Protein AF-A0A520CGR0-F1 (afdb_monomer_lite)

Radius of gyration: 15.69 Å; chains: 1; bounding box: 39×27×40 Å

pLDDT: mean 82.8, std 11.15, range [49.66, 96.31]

Sequence (117 aa):
MRNDADKLLHTIQDLNQYANAGGDSTGKTAFVKFKNDPRITKFGSFLRKTSIDELPQLINVFVGDMSLVGNRPLPLYEAEQLTTNEWSTRFIGPAGLTGLWQISKRGQKEMSERERK

Secondary structure (DSSP, 8-state):
--TTHHHHHHHTGGG-TTTTS---TT---S----SS-TT--HHHHHHHHTTGGGHHHHHHHHHTSSEEESBPP--HHHHHHHHTSGGGGGGGS-BEEE-HHHHHHTT-S---STTT-

Foldseek 3Di:
DPPCLVVVCVVCVCQFLAQPQDDPPVSDALDGDHPDRSPQDPVNVVCVVVVVVLVVVVVCCVVPQAPQEAAADDDPSSLVVCCPDPNVVSPPDGHHSDYPCNVPPVPPPHDHSVRND

Structure (mmCIF, N/CA/C/O backbone):
data_AF-A0A520CGR0-F1
#
_entry.id   AF-A0A520CGR0-F1
#
loop_
_atom_site.group_PDB
_atom_site.id
_atom_site.type_symbol
_atom_site.label_atom_id
_atom_site.label_alt_id
_atom_site.label_comp_id
_atom_site.label_asym_id
_atom_site.label_entity_id
_atom_site.label_seq_id
_atom_site.pdbx_PDB_ins_code
_atom_site.Cartn_x
_atom_site.Cartn_y
_atom_site.Cartn_z
_atom_site.occupancy
_atom_site.B_iso_or_equiv
_atom_site.auth_seq_id
_atom_site.auth_comp_id
_atom_site.auth_asym_id
_atom_site.auth_atom_id
_atom_site.pdbx_PDB_model_num
ATOM 1 N N . MET A 1 1 ? -21.862 6.673 1.797 1.00 73.12 1 MET A N 1
ATOM 2 C CA . MET A 1 1 ? -20.838 6.916 2.839 1.00 73.12 1 MET A CA 1
ATOM 3 C C . MET A 1 1 ? -21.528 7.645 3.983 1.00 73.12 1 MET A C 1
ATOM 5 O O . MET A 1 1 ? -22.532 8.291 3.709 1.00 73.12 1 MET A O 1
ATOM 9 N N . ARG A 1 2 ? -21.097 7.489 5.241 1.00 81.56 2 ARG A N 1
ATOM 10 C CA . ARG A 1 2 ? -21.644 8.303 6.342 1.00 81.56 2 ARG A CA 1
ATOM 11 C C . ARG A 1 2 ? -21.179 9.751 6.134 1.00 81.56 2 ARG A C 1
ATOM 13 O O . ARG A 1 2 ? -19.993 9.951 5.899 1.00 81.56 2 ARG A O 1
ATOM 20 N N . ASN A 1 3 ? -22.079 10.732 6.185 1.00 83.56 3 ASN A N 1
ATOM 21 C CA . ASN A 1 3 ? -21.741 12.136 5.881 1.00 83.56 3 ASN A CA 1
ATOM 22 C C . ASN A 1 3 ? -20.829 12.786 6.941 1.00 83.56 3 ASN A C 1
ATOM 24 O O . ASN A 1 3 ? -20.228 13.823 6.698 1.00 83.56 3 ASN A O 1
ATOM 28 N N . ASP A 1 4 ? -20.728 12.177 8.119 1.00 88.38 4 ASP A N 1
ATOM 29 C CA . ASP A 1 4 ? -19.922 12.589 9.270 1.00 88.38 4 ASP A CA 1
ATOM 30 C C . ASP A 1 4 ? -18.682 11.697 9.482 1.00 88.38 4 ASP A C 1
ATOM 32 O O . ASP A 1 4 ? -18.043 11.781 10.531 1.00 88.38 4 ASP A O 1
ATOM 36 N N . ALA A 1 5 ? -18.334 10.839 8.513 1.00 84.19 5 ALA A N 1
ATOM 37 C CA . ALA A 1 5 ? -17.259 9.857 8.669 1.00 84.19 5 ALA A CA 1
ATOM 38 C C . ALA A 1 5 ? -15.907 10.503 9.018 1.00 84.19 5 ALA A C 1
ATOM 40 O O . ALA A 1 5 ? -15.210 9.999 9.894 1.00 84.19 5 ALA A O 1
ATOM 41 N N . ASP A 1 6 ? -15.572 11.641 8.405 1.00 84.56 6 ASP A N 1
ATOM 42 C CA . ASP A 1 6 ? -14.304 12.337 8.658 1.00 84.56 6 ASP A CA 1
ATOM 43 C C . ASP A 1 6 ? -14.231 12.934 10.069 1.00 84.56 6 ASP A C 1
ATOM 45 O O . ASP A 1 6 ? -13.190 12.875 10.720 1.00 84.56 6 ASP A O 1
ATOM 49 N N . LYS A 1 7 ? -15.356 13.429 10.602 1.00 85.88 7 LYS A N 1
ATOM 50 C CA . LYS A 1 7 ? -15.425 13.917 11.989 1.00 85.88 7 LYS A CA 1
ATOM 51 C C . LYS A 1 7 ? -15.208 12.780 12.985 1.00 85.88 7 LYS A C 1
ATOM 53 O O . LYS A 1 7 ? -14.510 12.957 13.977 1.00 85.88 7 LYS A O 1
ATOM 58 N N . LEU A 1 8 ? -15.770 11.606 12.698 1.00 84.25 8 LEU A N 1
ATOM 59 C CA . LEU A 1 8 ? -15.616 10.422 13.542 1.00 84.25 8 LEU A CA 1
ATOM 60 C C . LEU A 1 8 ? -14.186 9.884 13.548 1.00 84.25 8 LEU A C 1
ATOM 62 O O . LEU A 1 8 ? -13.769 9.353 14.574 1.00 84.25 8 LEU A O 1
ATOM 66 N N . LEU A 1 9 ? -13.428 10.035 12.454 1.00 82.50 9 LEU A N 1
ATOM 67 C CA . LEU A 1 9 ? -12.017 9.627 12.411 1.00 82.50 9 LEU A CA 1
ATOM 68 C C . LEU A 1 9 ? -11.176 10.337 13.465 1.00 82.50 9 LEU A C 1
ATOM 70 O O . LEU A 1 9 ? -10.354 9.689 14.105 1.00 82.50 9 LEU A O 1
ATOM 74 N N . HIS A 1 10 ? -11.412 11.633 13.679 1.00 81.25 10 HIS A N 1
ATOM 75 C CA . HIS A 1 10 ? -10.728 12.386 14.728 1.00 81.25 10 HIS A CA 1
ATOM 76 C C . HIS A 1 10 ? -11.056 11.845 16.122 1.00 81.25 10 HIS A C 1
ATOM 78 O O . HIS A 1 10 ? -10.173 11.753 16.966 1.00 81.25 10 HIS A O 1
ATOM 84 N N . THR A 1 11 ? -12.301 11.423 16.359 1.00 84.56 11 THR A N 1
ATOM 85 C CA . THR A 1 11 ? -12.714 10.833 17.643 1.00 84.56 11 THR A CA 1
ATOM 86 C C . THR A 1 11 ? -12.078 9.467 17.895 1.00 84.56 11 THR A C 1
ATOM 88 O O . THR A 1 11 ? -11.855 9.100 19.042 1.00 84.56 11 THR A O 1
ATOM 91 N N . ILE A 1 12 ? -11.791 8.700 16.839 1.00 83.38 12 ILE A N 1
ATOM 92 C CA . ILE A 1 12 ? -11.199 7.359 16.947 1.00 83.38 12 ILE A CA 1
ATOM 93 C C . ILE A 1 12 ? -9.694 7.336 16.664 1.00 83.38 12 ILE A C 1
ATOM 95 O O . ILE A 1 12 ? -9.135 6.254 16.493 1.00 83.38 12 ILE A O 1
ATOM 99 N N . GLN A 1 13 ? -9.031 8.494 16.603 1.00 79.00 13 GLN A N 1
ATOM 100 C CA . GLN A 1 13 ? -7.604 8.586 16.285 1.00 79.00 13 GLN A CA 1
ATOM 101 C C . GLN A 1 13 ? -6.742 7.782 17.274 1.00 79.00 13 GLN A C 1
ATOM 103 O O . GLN A 1 1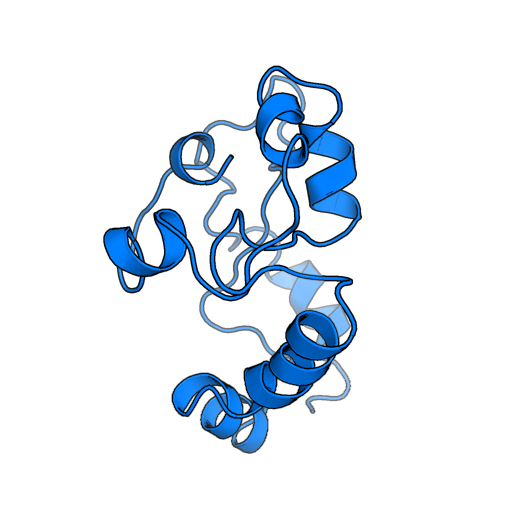3 ? -5.806 7.099 16.855 1.00 79.00 13 GLN A O 1
ATOM 108 N N . ASP A 1 14 ? -7.139 7.757 18.547 1.00 79.56 14 ASP A N 1
ATOM 109 C CA . ASP A 1 14 ? -6.494 6.978 19.613 1.00 79.56 14 ASP A CA 1
ATOM 110 C C . ASP A 1 14 ? -6.644 5.457 19.428 1.00 79.56 14 ASP A C 1
ATOM 112 O O . ASP A 1 14 ? -5.889 4.671 19.995 1.00 79.56 14 ASP A O 1
ATOM 116 N N . LEU A 1 15 ? -7.592 5.018 18.591 1.00 82.00 15 LEU A N 1
ATOM 117 C CA . LEU A 1 15 ? -7.785 3.612 18.223 1.00 82.00 15 LEU A CA 1
ATOM 118 C C . LEU A 1 15 ? -6.904 3.187 17.037 1.00 82.00 15 LEU A C 1
ATOM 120 O O . LEU A 1 15 ? -7.147 2.133 16.437 1.00 82.00 15 LEU A O 1
ATOM 124 N N . ASN A 1 16 ? -5.904 3.992 16.658 1.00 82.38 16 ASN A N 1
ATOM 125 C CA . ASN A 1 16 ? -4.920 3.589 15.661 1.00 82.38 16 ASN A CA 1
ATOM 126 C C . ASN A 1 16 ? -4.158 2.348 16.152 1.00 82.38 16 ASN A C 1
ATOM 128 O O . ASN A 1 16 ? -3.554 2.355 17.223 1.00 82.38 16 ASN A O 1
ATOM 132 N N . GLN A 1 17 ? -4.120 1.298 15.329 1.00 79.62 17 GLN A N 1
ATOM 133 C CA . GLN A 1 17 ? -3.421 0.048 15.638 1.00 79.62 17 GLN A CA 1
ATOM 134 C C . GLN A 1 17 ? -1.934 0.256 15.992 1.00 79.62 17 GLN A C 1
ATOM 136 O O . GLN A 1 17 ? -1.368 -0.548 16.729 1.00 79.62 17 GLN A O 1
ATOM 141 N N . TYR A 1 18 ? -1.305 1.318 15.484 1.00 76.06 18 TYR A N 1
ATOM 142 C CA . TYR A 1 18 ? 0.115 1.599 15.707 1.00 76.06 18 TYR A CA 1
ATOM 143 C C . TYR A 1 18 ? 0.3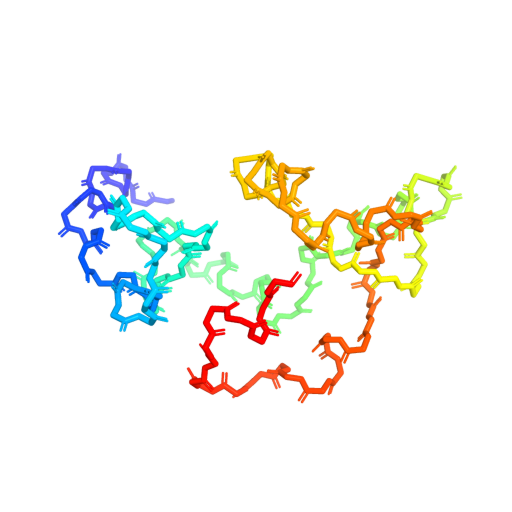91 2.552 16.876 1.00 76.06 18 TYR A C 1
ATOM 145 O O . TYR A 1 18 ? 1.555 2.744 17.208 1.00 76.06 18 TYR A O 1
ATOM 153 N N . ALA A 1 19 ? -0.636 3.109 17.536 1.00 71.00 19 ALA A N 1
ATOM 154 C CA . ALA A 1 19 ? -0.474 4.152 18.561 1.00 71.00 19 ALA A CA 1
ATOM 155 C C . ALA A 1 19 ? 0.453 3.748 19.725 1.00 71.00 19 ALA A C 1
ATOM 157 O O . ALA A 1 19 ? 1.183 4.581 20.249 1.00 71.00 19 ALA A O 1
ATOM 158 N N . ASN A 1 20 ? 0.469 2.461 20.090 1.00 62.25 20 ASN A N 1
ATOM 159 C CA . ASN A 1 20 ? 1.272 1.932 21.199 1.00 62.25 20 ASN A CA 1
ATOM 160 C C . ASN A 1 20 ? 2.569 1.230 20.747 1.00 62.25 20 ASN A C 1
ATOM 162 O O . ASN A 1 20 ? 3.278 0.669 21.577 1.00 62.25 20 ASN A O 1
ATOM 166 N N . ALA A 1 21 ? 2.886 1.219 19.447 1.00 60.41 21 ALA A N 1
ATOM 167 C CA . ALA A 1 21 ? 3.962 0.396 18.880 1.00 60.41 21 ALA A CA 1
ATOM 168 C C . ALA A 1 21 ? 5.363 1.048 18.913 1.00 60.41 21 ALA A C 1
ATOM 170 O O . ALA A 1 21 ? 6.277 0.549 18.257 1.00 60.41 21 ALA A O 1
ATOM 171 N N . GLY A 1 22 ? 5.545 2.114 19.700 1.00 54.22 22 GLY A N 1
ATOM 172 C CA . GLY A 1 22 ? 6.830 2.799 19.851 1.00 54.22 22 GLY A CA 1
ATOM 173 C C . GLY A 1 22 ? 7.144 3.721 18.677 1.00 54.22 22 GLY A C 1
ATOM 174 O O . GLY A 1 22 ? 8.104 3.477 17.946 1.00 54.22 22 GL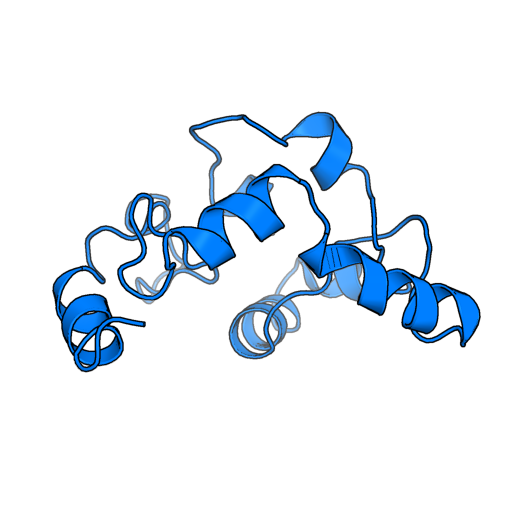Y A O 1
ATOM 175 N N . GLY A 1 23 ? 6.341 4.778 18.521 1.00 51.62 23 GLY A N 1
ATOM 176 C CA . GLY A 1 23 ? 6.702 5.898 17.655 1.00 51.62 23 GLY A CA 1
ATOM 177 C C . GLY A 1 23 ? 8.036 6.509 18.090 1.00 51.62 23 GLY A C 1
ATOM 178 O O . GLY A 1 23 ? 8.441 6.379 19.250 1.00 51.62 23 GLY A O 1
ATOM 179 N N . ASP A 1 24 ? 8.717 7.179 17.161 1.00 52.28 24 ASP A N 1
ATOM 180 C CA . ASP A 1 24 ? 9.925 7.952 17.464 1.00 52.28 24 ASP A CA 1
ATOM 181 C C . ASP A 1 24 ? 9.657 8.947 18.611 1.00 52.28 24 ASP A C 1
ATOM 183 O O . ASP A 1 24 ? 8.507 9.203 18.970 1.00 52.28 24 ASP A O 1
ATOM 187 N N . SER A 1 25 ? 10.704 9.553 19.179 1.00 49.66 25 SER A N 1
ATOM 188 C CA . SER A 1 25 ? 10.689 10.465 20.348 1.00 49.66 25 SER A CA 1
ATOM 189 C C . SER A 1 25 ? 9.663 11.621 20.326 1.00 49.66 25 SER A C 1
ATOM 191 O O . SER A 1 25 ? 9.516 12.335 21.315 1.00 49.66 25 SER A O 1
ATOM 193 N N . THR A 1 26 ? 8.928 11.794 19.227 1.00 53.84 26 THR A N 1
ATOM 194 C CA . THR A 1 26 ? 7.829 12.744 19.009 1.00 53.84 26 THR A CA 1
ATOM 195 C C . THR A 1 26 ? 6.418 12.158 19.204 1.00 53.84 26 THR A C 1
ATOM 197 O O . THR A 1 26 ? 5.443 12.902 19.107 1.00 53.84 26 THR A O 1
ATOM 200 N N . GLY A 1 27 ? 6.271 10.850 19.456 1.00 55.88 27 GLY A N 1
ATOM 201 C CA . GLY A 1 27 ? 4.979 10.183 19.679 1.00 55.88 27 GLY A CA 1
ATOM 202 C C . GLY A 1 27 ? 4.088 10.045 18.434 1.00 55.88 27 GLY A C 1
ATOM 203 O O . GLY A 1 27 ? 2.930 9.650 18.554 1.00 55.88 27 GLY A O 1
ATOM 204 N N . LYS A 1 28 ? 4.593 10.369 17.234 1.00 61.28 28 LYS A N 1
ATOM 205 C CA . LYS A 1 28 ? 3.856 10.242 15.966 1.00 61.28 28 LYS A CA 1
ATOM 206 C C . LYS A 1 28 ? 4.195 8.925 15.268 1.00 61.28 28 LYS A C 1
ATOM 208 O O . LYS A 1 28 ? 5.361 8.604 15.073 1.00 61.28 28 LYS A O 1
ATOM 213 N N . THR A 1 29 ? 3.163 8.186 14.869 1.00 71.12 29 THR A N 1
ATOM 214 C CA . THR A 1 29 ? 3.284 6.925 14.122 1.00 71.12 29 THR A CA 1
ATOM 215 C C . THR A 1 29 ? 3.224 7.190 12.623 1.00 71.12 29 THR A C 1
ATOM 217 O O . THR A 1 29 ? 2.306 7.887 12.179 1.00 71.12 29 THR A O 1
ATOM 220 N N . ALA A 1 30 ? 4.105 6.571 11.834 1.00 73.25 30 ALA A N 1
ATOM 221 C CA . ALA A 1 30 ? 4.097 6.754 10.379 1.00 73.25 30 ALA A CA 1
ATOM 222 C C . ALA A 1 30 ? 2.898 6.100 9.685 1.00 73.25 30 ALA A C 1
ATOM 224 O O . ALA A 1 30 ? 2.544 6.490 8.579 1.00 73.25 30 ALA A O 1
ATOM 225 N N . PHE A 1 31 ? 2.245 5.132 10.335 1.00 78.94 31 PHE A N 1
ATOM 226 C CA . PHE A 1 31 ? 1.148 4.363 9.755 1.00 78.94 31 PHE A CA 1
ATOM 227 C C . PHE A 1 31 ? -0.167 4.560 10.500 1.00 78.94 31 PHE A C 1
ATOM 229 O O . PHE A 1 31 ? -0.216 4.583 11.732 1.00 78.94 31 PHE A O 1
ATOM 236 N N . VAL A 1 32 ? -1.261 4.592 9.737 1.00 80.12 32 VAL A N 1
ATOM 237 C CA . VAL A 1 32 ? -2.622 4.669 10.279 1.00 80.12 32 VAL A CA 1
ATOM 238 C C . VAL A 1 32 ? -3.425 3.440 9.867 1.00 80.12 32 VAL A C 1
ATOM 240 O O . VAL A 1 32 ? -3.510 3.088 8.687 1.00 80.12 32 VAL A O 1
ATOM 243 N N . LYS A 1 33 ? -4.033 2.758 10.842 1.00 80.38 33 LYS A N 1
ATOM 244 C CA . LYS A 1 33 ? -4.956 1.649 10.582 1.00 80.38 33 LYS A CA 1
ATOM 245 C C . LYS A 1 33 ? -6.022 1.551 11.663 1.00 80.38 33 LYS A C 1
ATOM 247 O O . LYS A 1 33 ? -5.725 1.294 12.826 1.00 80.38 33 LYS A O 1
ATOM 252 N N . PHE A 1 34 ? -7.273 1.666 11.231 1.00 83.56 34 PHE A N 1
ATOM 253 C CA . PHE A 1 34 ? -8.455 1.491 12.068 1.00 83.56 34 PHE A CA 1
ATOM 254 C C . PHE A 1 34 ? -9.147 0.174 11.721 1.00 83.56 34 PHE A C 1
ATOM 256 O O . PHE A 1 34 ? -9.303 -0.168 10.549 1.00 83.56 34 PHE A O 1
ATOM 263 N N . LYS A 1 35 ? -9.586 -0.574 12.739 1.00 78.75 35 LYS A N 1
ATOM 264 C CA . LYS A 1 35 ? -10.292 -1.851 12.542 1.00 78.75 35 LYS A CA 1
ATOM 265 C C . LYS A 1 35 ? -11.674 -1.659 11.904 1.00 78.75 35 LYS A C 1
ATOM 267 O O . LYS A 1 35 ? -12.057 -2.449 11.048 1.00 78.75 35 LYS A O 1
ATOM 272 N N . ASN A 1 36 ? -12.385 -0.605 12.304 1.00 81.75 36 ASN A N 1
ATOM 273 C CA . ASN A 1 36 ? -13.730 -0.268 11.838 1.00 81.75 36 ASN A CA 1
ATOM 274 C C . ASN A 1 36 ? -13.748 1.179 11.326 1.00 81.75 36 ASN A C 1
ATOM 276 O O . ASN A 1 36 ? -14.155 2.089 12.041 1.00 81.75 36 ASN A O 1
ATOM 280 N N . ASP A 1 37 ? -13.263 1.394 10.105 1.00 85.75 37 ASP A N 1
ATOM 281 C CA . ASP A 1 37 ? -13.227 2.729 9.502 1.00 85.75 37 ASP A CA 1
ATOM 282 C C . ASP A 1 37 ? -14.647 3.177 9.072 1.00 85.75 37 ASP A C 1
ATOM 284 O O . ASP A 1 37 ? -15.252 2.524 8.211 1.00 85.75 37 ASP A O 1
ATOM 288 N N . PRO A 1 38 ? -15.189 4.284 9.628 1.00 87.06 38 PRO A N 1
ATOM 289 C CA . PRO A 1 38 ? -16.545 4.761 9.340 1.00 87.06 38 PRO A CA 1
ATOM 290 C C . PRO A 1 38 ? -16.746 5.223 7.887 1.00 87.06 38 PRO A C 1
ATOM 292 O O . PRO A 1 38 ? -17.888 5.375 7.443 1.00 87.06 38 PRO A O 1
ATOM 295 N N . ARG A 1 39 ? -15.664 5.428 7.122 1.00 87.81 39 ARG A N 1
ATOM 296 C CA . ARG A 1 39 ? -15.719 5.786 5.695 1.00 87.81 39 ARG A CA 1
ATOM 297 C C . ARG A 1 39 ? -16.097 4.602 4.806 1.00 87.81 39 ARG A C 1
ATOM 299 O O . ARG A 1 39 ? -16.579 4.798 3.689 1.00 87.81 39 ARG A O 1
ATOM 306 N N . ILE A 1 40 ? -15.894 3.369 5.273 1.00 89.75 40 ILE A N 1
ATOM 307 C CA . ILE A 1 40 ? -16.140 2.166 4.474 1.00 89.75 40 ILE A CA 1
ATOM 308 C C . ILE A 1 40 ? -17.640 1.848 4.463 1.00 89.75 40 ILE A C 1
ATOM 310 O O . ILE A 1 40 ? -18.254 1.563 5.487 1.00 89.75 40 ILE A O 1
ATOM 314 N N . THR A 1 41 ? -18.249 1.864 3.277 1.00 92.56 41 THR A N 1
ATOM 315 C CA . THR A 1 41 ? -19.651 1.459 3.079 1.00 92.56 41 THR A CA 1
ATOM 316 C C . THR A 1 41 ? -19.784 -0.061 2.950 1.00 92.56 41 THR A C 1
ATOM 318 O O . THR A 1 41 ? -18.798 -0.755 2.715 1.00 92.56 41 THR A O 1
ATOM 321 N N . LYS A 1 42 ? -21.011 -0.603 3.019 1.00 91.31 42 LYS A N 1
ATOM 322 C CA . LYS A 1 42 ? -21.261 -2.037 2.754 1.00 91.31 42 LYS A CA 1
ATOM 323 C C . LYS A 1 42 ? -20.750 -2.464 1.369 1.00 91.31 42 LYS A C 1
ATOM 325 O O . LYS A 1 42 ? -20.085 -3.487 1.250 1.00 91.31 42 LYS A O 1
ATOM 330 N N . PHE A 1 43 ? -21.004 -1.643 0.347 1.00 93.19 43 PHE A N 1
ATOM 331 C CA . PHE A 1 43 ? -20.498 -1.874 -1.008 1.00 93.19 43 PHE A CA 1
ATOM 332 C C . PHE A 1 43 ? -18.968 -1.750 -1.087 1.00 93.19 43 PHE A C 1
ATOM 334 O O . PHE A 1 43 ? -18.311 -2.615 -1.653 1.00 93.19 43 PHE A O 1
ATOM 341 N N . GLY A 1 44 ? -18.374 -0.738 -0.443 1.00 91.50 44 GLY A N 1
ATOM 342 C CA . GLY A 1 44 ? -16.915 -0.599 -0.375 1.00 91.50 44 GLY A CA 1
ATOM 343 C C . GLY A 1 44 ? -16.238 -1.769 0.349 1.00 91.50 44 GLY A C 1
ATOM 344 O O . GLY A 1 44 ? -15.169 -2.215 -0.055 1.00 91.50 44 GLY A O 1
ATOM 345 N N . SER A 1 45 ? -16.878 -2.314 1.387 1.00 90.69 45 SER A N 1
ATOM 346 C CA . SER A 1 45 ? -16.417 -3.523 2.075 1.00 90.69 45 SER A CA 1
ATOM 347 C C . SER A 1 45 ? -16.440 -4.743 1.152 1.00 90.69 45 SER A C 1
ATOM 349 O O . SER A 1 45 ? -15.481 -5.513 1.155 1.00 90.69 45 SER A O 1
ATOM 351 N N . PHE A 1 46 ? -17.484 -4.890 0.327 1.00 94.00 46 PHE A N 1
ATOM 352 C CA . PHE A 1 46 ? -17.547 -5.935 -0.695 1.00 94.00 46 PHE A CA 1
ATOM 353 C C . PHE A 1 46 ? -16.395 -5.805 -1.700 1.00 94.00 46 PHE A C 1
ATOM 355 O O . PHE A 1 46 ? -15.635 -6.760 -1.837 1.00 94.00 46 PHE A O 1
ATOM 362 N N . LEU A 1 47 ? -16.196 -4.621 -2.299 1.00 93.06 47 LEU A N 1
ATOM 363 C CA . LEU A 1 47 ? -15.116 -4.381 -3.268 1.00 93.06 47 LEU A CA 1
ATOM 364 C C . LEU A 1 47 ? -13.741 -4.774 -2.713 1.00 93.06 47 LEU A C 1
ATOM 366 O O . LEU A 1 47 ? -13.042 -5.565 -3.346 1.00 93.06 47 LEU A O 1
ATOM 370 N N . ARG A 1 48 ? -13.417 -4.324 -1.491 1.00 89.50 48 ARG A N 1
ATOM 371 C CA . ARG A 1 48 ? -12.161 -4.649 -0.792 1.00 89.50 48 ARG A CA 1
ATOM 372 C C . ARG A 1 48 ? -12.006 -6.135 -0.488 1.00 89.50 48 ARG A C 1
ATOM 374 O O . ARG A 1 48 ? -10.908 -6.675 -0.585 1.00 89.50 48 ARG A O 1
ATOM 381 N N . LYS A 1 49 ? -13.095 -6.810 -0.097 1.00 89.25 49 LYS A N 1
ATOM 382 C CA . LYS A 1 49 ? -13.083 -8.256 0.182 1.00 89.25 49 LYS A CA 1
ATOM 383 C C . LYS A 1 49 ? -12.807 -9.061 -1.088 1.00 89.25 49 LYS A C 1
ATOM 385 O O . LYS A 1 49 ? -12.144 -10.090 -1.018 1.00 89.25 49 LYS A O 1
ATOM 390 N N . THR A 1 50 ? -13.312 -8.587 -2.223 1.00 92.00 50 THR A N 1
ATOM 391 C CA . THR A 1 50 ? -13.112 -9.198 -3.542 1.00 92.00 50 THR A CA 1
ATOM 392 C C . THR A 1 50 ? -11.863 -8.703 -4.277 1.00 92.00 50 THR A C 1
ATOM 394 O O . THR A 1 50 ? -11.590 -9.194 -5.365 1.00 92.00 50 THR A O 1
ATOM 397 N N . SER A 1 51 ? -11.117 -7.740 -3.719 1.00 87.94 51 SER A N 1
ATOM 398 C CA . SER A 1 51 ? -9.968 -7.078 -4.366 1.00 87.94 51 SER A CA 1
ATOM 399 C C . SER A 1 51 ? -10.281 -6.425 -5.728 1.00 87.94 51 SER A C 1
ATOM 401 O O . SER A 1 51 ? -9.378 -6.178 -6.523 1.00 87.94 51 SER A O 1
ATOM 403 N N . ILE A 1 52 ? -11.551 -6.110 -6.009 1.00 92.44 52 ILE A N 1
ATOM 404 C CA . ILE A 1 52 ? -11.972 -5.465 -7.269 1.00 92.44 52 ILE A CA 1
ATOM 405 C C . ILE A 1 52 ? -11.427 -4.032 -7.356 1.00 92.44 52 ILE A C 1
ATOM 407 O O . ILE A 1 52 ? -11.147 -3.536 -8.445 1.00 92.44 52 ILE A O 1
ATOM 411 N N . ASP A 1 53 ? -11.237 -3.378 -6.211 1.00 89.81 53 ASP A N 1
ATOM 412 C CA . ASP A 1 53 ? -10.666 -2.035 -6.106 1.00 89.81 53 ASP A CA 1
ATOM 413 C C . ASP A 1 53 ? -9.183 -1.958 -6.508 1.00 89.81 53 ASP A C 1
ATOM 415 O O . ASP A 1 53 ? -8.680 -0.863 -6.752 1.00 89.81 53 ASP A O 1
ATOM 419 N N . GLU A 1 54 ? -8.489 -3.094 -6.631 1.00 88.69 54 GLU A N 1
ATOM 420 C CA . GLU A 1 54 ? -7.096 -3.149 -7.092 1.00 88.69 54 GLU A CA 1
ATOM 421 C C . GLU A 1 54 ? -6.971 -3.359 -8.614 1.00 88.69 54 GLU A C 1
ATOM 423 O O . GLU A 1 54 ? -5.904 -3.110 -9.170 1.00 88.69 54 GLU A O 1
ATOM 428 N N . LEU A 1 55 ? -8.050 -3.723 -9.324 1.00 92.81 55 LEU A N 1
ATOM 429 C CA . LEU A 1 55 ? -8.019 -3.912 -10.784 1.00 92.81 55 LEU A CA 1
ATOM 430 C C . LEU A 1 55 ? -7.537 -2.674 -11.562 1.00 92.81 55 LEU A C 1
ATOM 432 O O . LEU A 1 55 ? -6.744 -2.853 -12.486 1.00 92.81 55 LEU A O 1
ATOM 436 N N . PRO A 1 56 ? -7.915 -1.429 -11.204 1.00 93.44 56 PRO A N 1
ATOM 437 C CA . PRO A 1 56 ? -7.383 -0.247 -11.880 1.00 93.44 56 PRO A CA 1
ATOM 438 C C . PRO A 1 56 ? -5.853 -0.126 -11.795 1.00 93.44 56 PRO A C 1
ATOM 440 O O . PRO A 1 56 ? -5.235 0.401 -12.713 1.00 93.44 56 PRO A O 1
ATOM 443 N N . GLN A 1 57 ? -5.217 -0.657 -10.743 1.00 93.88 57 GLN A N 1
ATOM 444 C CA . GLN A 1 57 ? -3.756 -0.603 -10.592 1.00 93.88 57 GLN A CA 1
ATOM 445 C C . GLN A 1 57 ? -3.028 -1.513 -11.592 1.00 93.88 57 GLN A C 1
ATOM 447 O O . GLN A 1 57 ? -1.869 -1.256 -11.906 1.00 93.88 57 GLN A O 1
ATOM 452 N N . LEU A 1 58 ? -3.689 -2.536 -12.150 1.00 94.81 58 LEU A N 1
ATOM 453 C CA . LEU A 1 58 ? -3.108 -3.345 -13.229 1.00 94.81 58 LEU A CA 1
ATOM 454 C C . LEU A 1 58 ? -2.838 -2.513 -14.487 1.00 94.81 58 LEU A C 1
ATOM 456 O O . LEU A 1 58 ? -1.905 -2.817 -15.226 1.00 94.81 58 LEU A O 1
ATOM 460 N N . ILE A 1 59 ? -3.605 -1.442 -14.708 1.00 96.12 59 ILE A N 1
ATOM 461 C CA . ILE A 1 59 ? -3.360 -0.507 -15.810 1.00 96.12 59 ILE A CA 1
ATOM 462 C C . ILE A 1 59 ? -2.033 0.224 -15.581 1.00 96.12 59 ILE A C 1
ATOM 464 O O . ILE A 1 59 ? -1.239 0.322 -16.507 1.00 96.12 59 ILE A O 1
ATOM 468 N N . ASN A 1 60 ? -1.734 0.643 -14.348 1.00 95.38 60 ASN A N 1
ATOM 469 C CA . ASN A 1 60 ? -0.452 1.278 -14.016 1.00 95.38 60 ASN A CA 1
ATOM 470 C C . ASN A 1 60 ? 0.729 0.320 -14.230 1.00 95.38 60 ASN A C 1
ATOM 472 O O . ASN A 1 60 ? 1.795 0.744 -14.668 1.00 95.38 60 ASN A O 1
ATOM 476 N N . VAL A 1 61 ? 0.537 -0.979 -13.965 1.00 95.81 61 VAL A N 1
ATOM 477 C CA . VAL A 1 61 ? 1.545 -2.004 -14.284 1.00 95.81 61 VAL A CA 1
ATOM 478 C C . VAL A 1 61 ? 1.747 -2.121 -15.794 1.00 95.81 61 VAL A C 1
ATOM 480 O O . VAL A 1 61 ? 2.877 -2.208 -16.261 1.00 95.81 61 VAL A O 1
ATOM 483 N N . PHE A 1 62 ? 0.661 -2.088 -16.565 1.00 96.25 62 PHE A N 1
ATOM 484 C CA . PHE A 1 62 ? 0.720 -2.147 -18.022 1.00 96.25 62 PHE A CA 1
ATOM 485 C C . PHE A 1 62 ? 1.371 -0.901 -18.650 1.00 96.25 62 PHE A C 1
ATOM 487 O O . PHE A 1 62 ? 2.124 -1.027 -19.610 1.00 96.25 62 PHE A O 1
ATOM 494 N N . VAL A 1 63 ? 1.106 0.289 -18.103 1.00 96.31 63 VAL A N 1
ATOM 495 C CA . VAL A 1 63 ? 1.685 1.569 -18.555 1.00 96.31 63 VAL A CA 1
ATOM 496 C C . VAL A 1 63 ? 3.155 1.717 -18.135 1.00 96.31 63 VAL A C 1
ATOM 498 O O . VAL A 1 63 ? 3.903 2.448 -18.779 1.00 96.31 63 VAL A O 1
ATOM 501 N N . GLY A 1 64 ? 3.592 0.981 -17.109 1.00 94.44 64 GLY A N 1
ATOM 502 C CA . GLY A 1 64 ? 4.972 0.981 -16.617 1.00 94.44 64 GLY A CA 1
ATOM 503 C C . GLY A 1 64 ? 5.223 1.881 -15.403 1.00 94.44 64 GLY A C 1
ATOM 504 O O . GLY A 1 64 ? 6.359 1.968 -14.946 1.00 94.44 64 GLY A O 1
ATOM 505 N N . ASP A 1 65 ? 4.183 2.502 -14.841 1.00 93.81 65 ASP A N 1
ATOM 506 C CA . ASP A 1 65 ? 4.272 3.313 -13.615 1.00 93.81 65 ASP A CA 1
ATOM 507 C C . ASP A 1 65 ? 4.477 2.448 -12.358 1.00 93.81 65 ASP A C 1
ATOM 509 O O . ASP A 1 65 ? 4.996 2.904 -11.336 1.00 93.81 65 ASP A O 1
ATOM 513 N N . MET A 1 66 ? 4.041 1.187 -12.413 1.00 95.31 66 MET A N 1
ATOM 514 C CA . MET A 1 66 ? 4.170 0.205 -11.337 1.00 95.31 66 MET A CA 1
ATOM 515 C C . MET A 1 66 ? 4.738 -1.118 -11.860 1.00 95.31 66 MET A C 1
ATOM 517 O O . MET A 1 66 ? 4.658 -1.440 -13.040 1.00 95.31 66 MET A O 1
ATOM 521 N N . SER A 1 67 ? 5.267 -1.930 -10.951 1.00 95.38 67 SER A N 1
ATOM 522 C CA . SER A 1 67 ? 5.652 -3.317 -11.200 1.00 95.38 67 SER A CA 1
ATOM 523 C C . SER A 1 67 ? 4.573 -4.279 -10.697 1.00 95.38 67 SER A C 1
ATOM 525 O O . SER A 1 67 ? 3.820 -3.983 -9.764 1.00 95.38 67 SER A O 1
ATOM 527 N N . LEU A 1 68 ? 4.525 -5.484 -11.270 1.00 94.31 68 LEU A N 1
ATOM 528 C CA . LEU A 1 68 ? 3.701 -6.560 -10.720 1.00 94.31 68 LEU A CA 1
ATOM 529 C C . LEU A 1 68 ? 4.201 -6.967 -9.323 1.00 94.31 68 LEU A C 1
ATOM 531 O O . LEU A 1 68 ? 3.394 -7.161 -8.416 1.00 94.31 68 LEU A O 1
A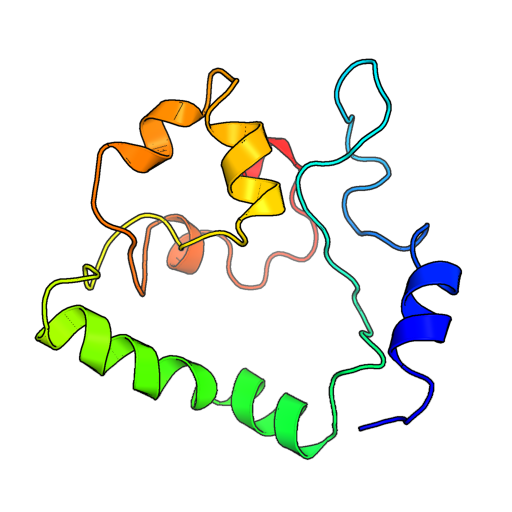TOM 535 N N . VAL A 1 69 ? 5.526 -7.043 -9.148 1.00 94.38 69 VAL A N 1
ATOM 536 C CA . VAL A 1 69 ? 6.196 -7.413 -7.892 1.00 94.38 69 VAL A CA 1
ATOM 537 C C . VAL A 1 69 ? 7.091 -6.266 -7.420 1.00 94.38 69 VAL A C 1
ATOM 539 O O . VAL A 1 69 ? 7.970 -5.821 -8.157 1.00 94.38 69 VAL A O 1
ATOM 542 N N . GLY A 1 70 ? 6.882 -5.803 -6.188 1.00 92.88 70 GLY A N 1
ATOM 543 C CA . GLY A 1 70 ? 7.623 -4.698 -5.575 1.00 92.88 70 GLY A CA 1
ATOM 544 C C . GLY A 1 70 ? 7.058 -4.298 -4.209 1.00 92.88 70 GLY A C 1
ATOM 545 O O . GLY A 1 70 ? 6.149 -4.938 -3.678 1.00 92.88 70 GLY A O 1
ATOM 546 N N . ASN A 1 71 ? 7.588 -3.225 -3.623 1.00 91.88 71 ASN A N 1
ATOM 547 C CA . ASN A 1 71 ? 7.079 -2.700 -2.353 1.00 91.88 71 ASN A CA 1
ATOM 548 C C . ASN A 1 71 ? 5.733 -1.997 -2.561 1.00 91.88 71 ASN A C 1
ATOM 550 O O . ASN A 1 71 ? 5.562 -1.264 -3.534 1.00 91.88 71 ASN A O 1
ATOM 554 N N . ARG A 1 72 ? 4.767 -2.204 -1.656 1.00 90.19 72 ARG A N 1
ATOM 555 C CA . ARG A 1 72 ? 3.435 -1.594 -1.795 1.00 90.19 72 ARG A CA 1
ATOM 556 C C . ARG A 1 72 ? 3.551 -0.060 -1.784 1.00 90.19 72 ARG A C 1
ATOM 558 O O . ARG A 1 72 ? 4.219 0.466 -0.890 1.00 90.19 72 ARG A O 1
ATOM 565 N N . PRO A 1 73 ? 2.887 0.660 -2.710 1.00 90.25 73 PRO A N 1
ATOM 566 C CA . PRO A 1 73 ? 2.869 2.116 -2.673 1.00 90.25 73 PRO A CA 1
ATOM 567 C C . PRO A 1 73 ? 2.220 2.612 -1.380 1.00 90.25 73 PRO A C 1
ATOM 569 O O . PRO A 1 73 ? 1.229 2.048 -0.901 1.00 90.25 73 PRO A O 1
ATOM 572 N N . LEU A 1 74 ? 2.795 3.673 -0.822 1.00 89.56 74 LEU A N 1
ATOM 573 C CA . LEU A 1 74 ? 2.338 4.293 0.412 1.00 89.56 74 LEU A CA 1
ATOM 574 C C . LEU A 1 74 ? 1.614 5.614 0.125 1.00 89.56 74 LEU A C 1
ATOM 576 O O . LEU A 1 74 ? 1.938 6.288 -0.855 1.00 89.56 74 LEU A O 1
ATOM 580 N N . PRO A 1 75 ? 0.663 6.023 0.981 1.00 88.19 75 PRO A N 1
ATOM 581 C CA . PRO A 1 75 ? 0.173 7.394 0.990 1.00 88.19 75 PRO A CA 1
ATOM 582 C C . PRO A 1 75 ? 1.326 8.389 1.182 1.00 88.19 75 PRO A C 1
ATOM 584 O O . PRO A 1 75 ? 2.276 8.098 1.909 1.00 88.19 75 PRO A O 1
ATOM 587 N N . LEU A 1 76 ? 1.214 9.581 0.586 1.00 88.50 76 LEU A N 1
ATOM 588 C CA . LEU A 1 76 ? 2.282 10.594 0.598 1.00 88.50 76 LEU A CA 1
ATOM 589 C C . LEU A 1 76 ? 2.785 10.919 2.010 1.00 88.50 76 LEU A C 1
ATOM 591 O O . LEU A 1 76 ? 3.986 10.916 2.236 1.00 88.50 76 LEU A O 1
ATOM 595 N N . TYR A 1 77 ? 1.879 11.087 2.975 1.00 84.94 77 TYR A N 1
ATOM 596 C CA . TYR A 1 77 ? 2.245 11.400 4.360 1.00 84.94 77 TYR A CA 1
ATOM 597 C C . TYR A 1 77 ? 3.029 10.275 5.068 1.00 84.94 77 TYR A C 1
ATOM 599 O O . TYR A 1 77 ? 3.766 10.555 6.011 1.00 84.94 77 TYR A O 1
ATOM 607 N N . GLU A 1 78 ? 2.866 9.008 4.656 1.00 85.69 78 GLU A N 1
ATOM 608 C CA . GLU A 1 78 ? 3.672 7.885 5.165 1.00 85.69 78 GLU A CA 1
ATOM 609 C C . GLU A 1 78 ? 5.018 7.849 4.431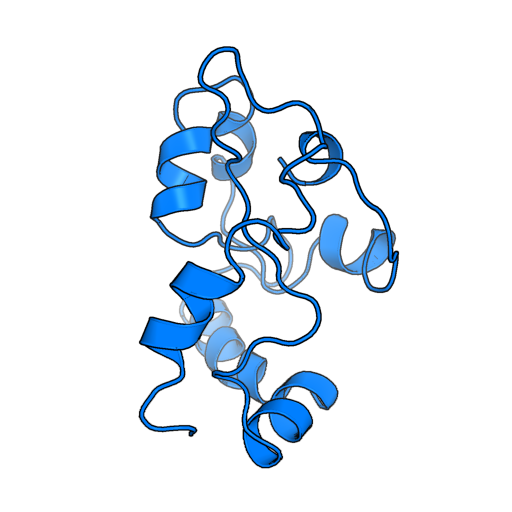 1.00 85.69 78 GLU A C 1
ATOM 611 O O . GLU A 1 78 ? 6.063 7.665 5.051 1.00 85.69 78 GLU A O 1
ATOM 616 N N . ALA A 1 79 ? 5.005 8.072 3.112 1.00 87.69 79 ALA A N 1
ATOM 617 C CA . ALA A 1 79 ? 6.209 8.098 2.289 1.00 87.69 79 ALA A CA 1
ATOM 618 C C . ALA A 1 79 ? 7.180 9.211 2.715 1.00 87.69 79 ALA A C 1
ATOM 620 O O . ALA A 1 79 ? 8.366 8.938 2.873 1.00 87.69 79 ALA A O 1
ATOM 621 N N . GLU A 1 80 ? 6.678 10.420 2.979 1.00 87.19 80 GLU A N 1
ATOM 622 C CA . GLU A 1 80 ? 7.462 11.571 3.453 1.00 87.19 80 GLU A CA 1
ATOM 623 C C . GLU A 1 80 ? 8.229 11.277 4.749 1.00 87.19 80 GLU A C 1
ATOM 625 O O . GLU A 1 80 ? 9.338 11.765 4.928 1.00 87.19 80 GLU A O 1
ATOM 630 N N . GLN A 1 81 ? 7.673 10.458 5.645 1.00 83.56 81 GLN A N 1
ATOM 631 C CA . GLN A 1 81 ? 8.339 10.099 6.902 1.00 83.56 81 GLN A CA 1
ATOM 632 C C . GLN A 1 81 ? 9.405 9.012 6.720 1.00 83.56 81 GLN A C 1
ATOM 634 O O . GLN A 1 81 ? 10.364 8.943 7.490 1.00 83.56 81 GLN A O 1
ATOM 639 N N . LEU A 1 82 ? 9.238 8.136 5.724 1.00 84.06 82 LEU A N 1
ATOM 640 C CA . LEU A 1 82 ? 10.166 7.034 5.451 1.00 84.06 82 LEU A CA 1
ATOM 641 C C . LEU A 1 82 ? 11.316 7.433 4.523 1.00 84.06 82 LEU A C 1
ATOM 643 O O . LEU A 1 82 ? 12.376 6.817 4.562 1.00 84.06 82 LEU A O 1
ATOM 647 N N . THR A 1 83 ? 11.153 8.465 3.697 1.00 83.12 83 THR A N 1
ATOM 648 C CA . THR A 1 83 ? 12.256 8.992 2.879 1.00 83.12 83 THR A CA 1
ATOM 649 C C . THR A 1 83 ? 13.307 9.714 3.720 1.00 83.12 83 THR A C 1
ATOM 651 O O . THR A 1 83 ? 14.462 9.790 3.309 1.00 83.12 83 THR A O 1
ATOM 654 N N . THR A 1 84 ? 12.945 10.200 4.910 1.00 80.69 84 THR A N 1
ATOM 655 C CA . THR A 1 84 ? 13.846 10.920 5.822 1.00 80.69 84 THR A CA 1
ATOM 656 C C . THR A 1 84 ? 14.566 10.021 6.829 1.00 80.69 84 THR A C 1
ATOM 658 O O . THR A 1 84 ? 15.260 10.532 7.705 1.00 80.69 84 THR A O 1
ATOM 661 N N . ASN A 1 85 ? 14.394 8.698 6.756 1.00 78.38 85 ASN A N 1
ATOM 662 C CA . ASN A 1 85 ? 14.984 7.754 7.705 1.00 78.38 85 ASN A CA 1
ATOM 663 C C . ASN A 1 85 ? 15.690 6.570 7.007 1.00 78.38 85 ASN A C 1
ATOM 665 O O . ASN A 1 85 ? 15.853 6.528 5.785 1.00 78.38 85 ASN A O 1
ATOM 669 N N . GLU A 1 86 ? 16.144 5.603 7.806 1.00 83.50 86 GLU A N 1
ATOM 670 C CA . GLU A 1 86 ? 16.863 4.395 7.366 1.00 83.50 86 GLU A CA 1
ATOM 671 C C . GLU A 1 86 ? 16.077 3.505 6.376 1.00 83.50 86 GLU A C 1
ATOM 673 O O . GLU A 1 86 ? 16.670 2.691 5.667 1.00 83.50 86 GLU A O 1
ATOM 678 N N . TRP A 1 87 ? 14.757 3.691 6.269 1.00 85.06 87 TRP A N 1
ATOM 679 C CA . TRP A 1 87 ? 13.862 2.914 5.406 1.00 85.06 87 TRP A CA 1
ATOM 680 C C . TRP A 1 87 ? 13.725 3.485 3.990 1.00 85.06 87 TRP A C 1
ATOM 682 O O . TRP A 1 87 ? 13.025 2.909 3.158 1.00 85.06 87 TRP A O 1
ATOM 692 N N . SER A 1 88 ? 14.437 4.568 3.669 1.00 89.06 88 SER A N 1
ATOM 693 C CA . SER A 1 88 ? 14.455 5.183 2.332 1.00 89.06 88 SER A CA 1
ATOM 694 C C . SER A 1 88 ? 14.832 4.208 1.204 1.00 89.06 88 SER A C 1
ATOM 696 O O . SER A 1 88 ? 14.379 4.354 0.067 1.00 89.06 88 SER A O 1
ATOM 698 N N . THR A 1 89 ? 15.586 3.149 1.514 1.00 89.56 89 THR A N 1
ATOM 699 C CA . THR A 1 89 ? 15.971 2.099 0.555 1.00 89.56 89 THR A CA 1
ATOM 700 C C . THR A 1 89 ? 14.780 1.344 -0.048 1.00 89.56 89 THR A C 1
ATOM 702 O O . THR A 1 89 ? 14.882 0.843 -1.170 1.00 89.56 89 THR A O 1
ATOM 705 N N . ARG A 1 90 ? 13.615 1.329 0.619 1.00 89.56 90 ARG A N 1
ATOM 706 C CA . ARG A 1 90 ? 12.355 0.781 0.078 1.00 89.56 90 ARG A CA 1
ATOM 707 C C . ARG A 1 90 ? 11.983 1.380 -1.282 1.00 89.56 90 ARG A C 1
ATOM 709 O O . ARG A 1 90 ? 11.340 0.688 -2.073 1.00 89.56 90 ARG A O 1
ATOM 716 N N . PHE A 1 91 ? 12.360 2.632 -1.537 1.00 90.69 91 PHE A N 1
ATOM 717 C CA . PHE A 1 91 ? 11.973 3.394 -2.727 1.00 90.69 91 PHE A CA 1
ATOM 718 C C . PHE A 1 91 ? 12.961 3.267 -3.898 1.00 90.69 91 PHE A C 1
ATOM 720 O O . PHE A 1 91 ? 12.762 3.902 -4.927 1.00 90.69 91 PHE A O 1
ATOM 727 N N . ILE A 1 92 ? 14.016 2.451 -3.773 1.00 90.94 92 ILE A N 1
ATOM 728 C CA . ILE A 1 92 ? 15.017 2.251 -4.840 1.00 90.94 92 ILE A CA 1
ATOM 729 C C . ILE A 1 92 ? 14.419 1.517 -6.057 1.00 90.94 92 ILE A C 1
ATOM 731 O O . ILE A 1 92 ? 14.918 1.656 -7.172 1.00 90.94 92 ILE A O 1
ATOM 735 N N . GLY A 1 93 ? 13.352 0.739 -5.857 1.00 88.94 93 GLY A N 1
ATOM 736 C CA . GLY A 1 93 ? 12.653 0.009 -6.916 1.00 88.94 93 GLY A CA 1
ATOM 737 C C . GLY A 1 93 ? 11.238 0.533 -7.186 1.00 88.94 93 GLY A C 1
ATOM 738 O O . GLY A 1 93 ? 10.673 1.246 -6.352 1.00 88.94 93 GLY A O 1
ATOM 739 N N . PRO A 1 94 ? 10.634 0.144 -8.324 1.00 90.69 94 PRO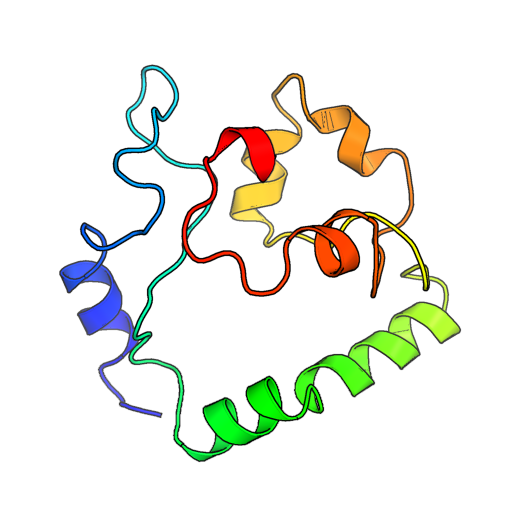 A N 1
ATOM 740 C CA . PRO A 1 94 ? 9.255 0.497 -8.636 1.00 90.69 94 PRO A CA 1
ATOM 741 C C . PRO A 1 94 ? 8.287 -0.072 -7.592 1.00 90.69 94 PRO A C 1
ATOM 743 O O . PRO A 1 94 ? 8.476 -1.172 -7.057 1.00 90.69 94 PRO A O 1
ATOM 746 N N . ALA A 1 95 ? 7.212 0.671 -7.332 1.00 93.19 95 ALA A N 1
ATOM 747 C CA . ALA A 1 95 ? 6.137 0.210 -6.467 1.00 93.19 95 ALA A CA 1
ATOM 748 C C . ALA A 1 95 ? 5.470 -1.046 -7.054 1.00 93.19 95 ALA A C 1
ATOM 750 O O . ALA A 1 95 ? 5.312 -1.166 -8.266 1.00 93.19 95 ALA A O 1
ATOM 751 N N . GLY A 1 96 ? 5.073 -1.981 -6.193 1.00 93.50 96 GLY A N 1
ATOM 752 C CA . GLY A 1 96 ? 4.506 -3.271 -6.573 1.00 93.50 96 GLY A CA 1
ATOM 753 C C . GLY A 1 96 ? 3.023 -3.401 -6.262 1.00 93.50 96 GLY A C 1
ATOM 754 O O . GLY A 1 96 ? 2.573 -3.014 -5.178 1.00 93.50 96 GLY A O 1
ATOM 755 N N . LEU A 1 97 ? 2.276 -4.028 -7.174 1.00 91.62 97 LEU A N 1
ATOM 756 C CA . LEU A 1 97 ? 0.910 -4.480 -6.893 1.00 91.62 97 LEU A CA 1
ATOM 757 C C . LEU A 1 97 ? 0.909 -5.579 -5.815 1.00 91.62 97 LEU A C 1
ATOM 759 O O . LEU A 1 97 ? 0.177 -5.505 -4.823 1.00 91.62 97 LEU A O 1
ATOM 763 N N . THR A 1 98 ? 1.793 -6.570 -5.964 1.00 90.69 98 THR A N 1
ATOM 764 C CA . THR A 1 98 ? 2.107 -7.573 -4.939 1.00 90.69 98 THR A CA 1
ATOM 765 C C . THR A 1 98 ? 3.576 -7.492 -4.524 1.00 90.69 98 THR A C 1
ATOM 767 O O . THR A 1 98 ? 4.379 -6.814 -5.159 1.00 90.69 98 THR A O 1
ATOM 770 N N . GLY A 1 99 ? 3.941 -8.177 -3.447 1.00 89.69 99 GLY A N 1
ATOM 771 C CA . GLY A 1 99 ? 5.287 -8.147 -2.893 1.00 89.69 99 GLY A CA 1
ATOM 772 C C . GLY A 1 99 ? 5.433 -9.078 -1.700 1.00 89.69 99 GLY A C 1
ATOM 773 O O . GLY A 1 99 ? 4.460 -9.687 -1.244 1.00 89.69 99 GLY A O 1
ATOM 774 N N . LEU A 1 100 ? 6.658 -9.166 -1.174 1.00 87.44 100 LEU A N 1
ATOM 775 C CA . LEU A 1 100 ? 6.985 -10.028 -0.035 1.00 87.44 100 LEU A CA 1
ATOM 776 C C . LEU A 1 100 ? 6.056 -9.764 1.158 1.00 87.44 100 LEU A C 1
ATOM 778 O O . LEU A 1 100 ? 5.586 -10.697 1.805 1.00 87.44 100 LEU A O 1
ATOM 782 N N . TRP A 1 101 ? 5.734 -8.497 1.412 1.00 80.88 101 TRP A N 1
ATOM 783 C CA . TRP A 1 101 ? 4.829 -8.100 2.485 1.00 80.88 101 TRP A CA 1
ATOM 784 C C . TRP A 1 101 ? 3.392 -8.603 2.262 1.00 80.88 101 TRP A C 1
ATOM 786 O O . TRP A 1 101 ? 2.806 -9.208 3.164 1.00 80.88 101 TRP A O 1
ATOM 796 N N . GLN A 1 102 ? 2.836 -8.432 1.053 1.00 81.50 102 GLN A N 1
ATOM 797 C CA . GLN A 1 102 ? 1.490 -8.910 0.712 1.00 81.50 102 GLN A CA 1
ATOM 798 C C . GLN A 1 102 ? 1.346 -10.432 0.880 1.00 81.50 102 GLN A C 1
ATOM 800 O O . GLN A 1 102 ? 0.277 -10.888 1.282 1.00 81.50 102 GLN A O 1
ATOM 805 N N . ILE A 1 103 ? 2.387 -11.219 0.596 1.00 83.25 103 ILE A N 1
ATOM 806 C CA . ILE A 1 103 ? 2.319 -12.687 0.701 1.00 83.25 103 ILE A CA 1
ATOM 807 C C . ILE A 1 103 ? 2.625 -13.208 2.110 1.00 83.25 103 ILE A C 1
ATOM 809 O O . ILE A 1 103 ? 2.051 -14.210 2.523 1.00 83.25 103 ILE A O 1
ATOM 813 N N . SER A 1 104 ? 3.502 -12.537 2.862 1.00 80.31 104 SER A N 1
ATOM 814 C CA . SER A 1 104 ? 3.971 -13.030 4.166 1.00 80.31 104 SER A CA 1
ATOM 815 C C . SER A 1 104 ? 3.115 -12.569 5.344 1.00 80.31 104 SER A C 1
ATOM 817 O O . SER A 1 104 ? 3.075 -13.240 6.376 1.00 80.31 104 SER A O 1
ATOM 819 N N . LYS A 1 105 ? 2.426 -11.428 5.218 1.00 74.25 105 LYS A N 1
ATOM 820 C CA . LYS A 1 105 ? 1.767 -10.769 6.355 1.00 74.25 105 LYS A CA 1
ATOM 821 C C . LYS A 1 105 ? 0.275 -10.478 6.165 1.00 74.25 105 LYS A C 1
ATOM 823 O O . LYS A 1 105 ? -0.381 -10.020 7.106 1.00 74.25 105 LYS A O 1
ATOM 828 N N . ARG A 1 106 ? -0.309 -10.754 4.992 1.00 67.44 106 ARG A N 1
ATOM 829 C CA . ARG A 1 106 ? -1.755 -10.570 4.762 1.00 67.44 106 ARG A CA 1
ATOM 830 C C . ARG A 1 106 ? -2.555 -11.462 5.718 1.00 67.44 106 ARG A C 1
ATOM 832 O O . ARG A 1 106 ? -2.473 -12.680 5.663 1.00 67.44 106 ARG A O 1
ATOM 839 N N . GLY A 1 107 ? -3.336 -10.835 6.601 1.00 63.44 107 GLY A N 1
ATOM 840 C CA . GLY A 1 107 ? -4.188 -11.523 7.580 1.00 63.44 107 GLY A CA 1
ATOM 841 C C . GLY A 1 107 ? -3.599 -11.655 8.989 1.00 63.44 107 GLY A C 1
ATOM 842 O O . GLY A 1 107 ? -4.330 -12.049 9.897 1.00 63.44 107 GLY A O 1
ATOM 843 N N . GLN A 1 108 ? -2.338 -11.266 9.216 1.00 66.12 108 GLN A N 1
ATOM 844 C CA . GLN A 1 108 ? -1.797 -11.190 10.577 1.00 66.12 108 GLN A CA 1
ATOM 845 C C . GLN A 1 108 ? -2.406 -9.982 11.305 1.00 66.12 108 GLN A C 1
ATOM 847 O O . GLN A 1 108 ? -2.356 -8.844 10.827 1.00 66.12 108 GLN A O 1
ATOM 852 N N . LYS A 1 109 ? -3.070 -10.250 12.439 1.00 59.84 109 LYS A N 1
ATOM 853 C CA . LYS A 1 109 ? -3.834 -9.247 13.198 1.00 59.84 109 LYS A CA 1
ATOM 854 C C . LYS A 1 109 ? -2.935 -8.237 13.902 1.00 59.84 109 LYS A C 1
ATOM 856 O O . LYS A 1 109 ? -3.337 -7.081 14.004 1.00 59.84 109 LYS A O 1
ATOM 861 N N . GLU A 1 110 ? -1.741 -8.644 14.320 1.00 64.19 110 GLU A N 1
ATOM 862 C CA . GLU A 1 110 ? -0.818 -7.813 15.089 1.00 64.19 110 GLU A CA 1
ATOM 863 C C . GLU A 1 110 ? 0.542 -7.781 14.399 1.00 64.19 110 GLU A C 1
ATOM 865 O O . GLU A 1 110 ? 1.143 -8.817 14.137 1.00 64.19 110 GLU A O 1
ATOM 870 N N . MET A 1 111 ? 0.968 -6.578 14.025 1.00 69.75 111 MET A N 1
ATOM 871 C CA . MET A 1 111 ? 2.245 -6.300 13.383 1.00 69.75 111 MET A CA 1
ATOM 872 C C . MET A 1 111 ? 2.766 -5.006 13.987 1.00 69.75 111 MET A C 1
ATOM 874 O O . MET A 1 111 ? 2.005 -4.041 14.110 1.00 69.75 111 MET A O 1
ATOM 878 N N . SER A 1 112 ? 4.043 -4.997 14.349 1.00 73.50 112 SER A N 1
ATOM 879 C CA . SER A 1 112 ? 4.706 -3.802 14.866 1.00 73.50 112 SER A CA 1
ATOM 880 C C . SER A 1 112 ? 4.920 -2.757 13.764 1.00 73.50 112 SER A C 1
ATOM 882 O O . SER A 1 112 ? 4.892 -3.070 12.573 1.00 73.50 112 SER A O 1
ATOM 884 N N . GLU A 1 113 ? 5.153 -1.498 14.142 1.00 73.38 113 GLU A N 1
ATOM 885 C CA . GLU A 1 113 ? 5.461 -0.439 13.172 1.00 73.38 113 GLU A CA 1
ATOM 886 C C . GLU A 1 113 ? 6.726 -0.775 12.364 1.00 73.38 113 GLU A C 1
ATOM 888 O O . GLU A 1 113 ? 6.741 -0.621 11.146 1.00 73.38 113 GLU A O 1
ATOM 893 N N . ARG A 1 114 ? 7.754 -1.322 13.030 1.00 73.56 114 ARG A N 1
ATOM 894 C CA . ARG A 1 114 ? 9.038 -1.698 12.415 1.00 73.56 114 ARG A CA 1
ATOM 895 C C . ARG A 1 114 ? 8.906 -2.758 11.327 1.00 73.56 114 ARG A C 1
ATOM 897 O O . ARG A 1 114 ? 9.600 -2.676 10.330 1.00 73.56 114 ARG A O 1
ATOM 904 N N . GLU A 1 115 ? 8.011 -3.728 11.491 1.00 73.69 115 GLU A N 1
ATOM 905 C CA . GLU A 1 115 ? 7.759 -4.753 10.465 1.00 73.69 115 GLU A CA 1
ATOM 906 C C . GLU A 1 115 ? 6.998 -4.215 9.241 1.00 73.69 115 GLU A C 1
ATOM 908 O O . GLU A 1 115 ? 6.890 -4.911 8.229 1.00 73.69 115 GLU A O 1
ATOM 913 N N . ARG A 1 116 ? 6.412 -3.014 9.344 1.00 74.25 116 ARG A N 1
ATOM 914 C CA . ARG A 1 116 ? 5.652 -2.370 8.266 1.00 74.25 116 ARG A CA 1
ATOM 915 C C . ARG A 1 116 ? 6.464 -1.319 7.496 1.00 74.25 116 ARG A C 1
ATOM 917 O O . ARG A 1 116 ? 6.140 -1.075 6.322 1.00 74.25 116 ARG A O 1
ATOM 924 N N . LYS A 1 117 ? 7.462 -0.704 8.143 1.00 72.12 117 LYS A N 1
ATOM 925 C CA . LYS A 1 117 ? 8.442 0.194 7.504 1.00 72.12 117 LYS A CA 1
ATOM 926 C C . LYS A 1 117 ? 9.161 -0.517 6.350 1.00 72.12 117 LYS A C 1
ATOM 928 O O . LYS A 1 117 ? 9.371 0.149 5.316 1.00 72.12 117 LYS A O 1
#